Protein AF-A0A971S6S5-F1 (afdb_monomer)

Foldseek 3Di:
DFFWPWDWDADPVQKIKTKTKGALDVVLVRWIKMKIWIAHPVLVVLVVVQQDDDPDDDPRVSQCVRQHRNRPPVVVVVSCVVSVRDTDIDMDTD

Structure (mmCIF, N/CA/C/O backbone):
data_AF-A0A971S6S5-F1
#
_entry.id   AF-A0A971S6S5-F1
#
loop_
_atom_site.group_PDB
_atom_site.id
_atom_site.type_symbol
_atom_site.label_atom_id
_atom_site.label_alt_id
_atom_site.label_comp_id
_atom_site.label_asym_id
_atom_site.label_entity_id
_atom_site.label_seq_id
_atom_site.pdbx_PDB_ins_code
_atom_site.Cartn_x
_atom_site.Cartn_y
_atom_site.Cartn_z
_atom_site.occupancy
_atom_site.B_iso_or_equiv
_atom_site.auth_seq_id
_atom_site.auth_comp_id
_atom_site.auth_asym_id
_atom_site.auth_atom_id
_atom_site.pdbx_PDB_model_num
ATOM 1 N N . MET A 1 1 ? 22.563 -3.520 -8.666 1.00 39.09 1 MET A N 1
ATOM 2 C CA . MET A 1 1 ? 21.333 -4.072 -8.065 1.00 39.09 1 MET A CA 1
ATOM 3 C C . MET A 1 1 ? 20.356 -2.913 -8.023 1.00 39.09 1 MET A C 1
ATOM 5 O O . MET A 1 1 ? 20.667 -1.944 -7.347 1.00 39.09 1 MET A O 1
ATOM 9 N N . TYR A 1 2 ? 19.308 -2.924 -8.850 1.00 47.31 2 TYR A N 1
ATOM 10 C CA . TYR A 1 2 ? 18.308 -1.850 -8.861 1.00 47.31 2 TYR A CA 1
ATOM 11 C C . TYR A 1 2 ? 17.495 -1.949 -7.570 1.00 47.31 2 TYR A C 1
ATOM 13 O O . TYR A 1 2 ? 17.029 -3.040 -7.227 1.00 47.31 2 TYR A O 1
ATOM 21 N N . LYS A 1 3 ? 17.447 -0.851 -6.819 1.00 50.69 3 LYS A N 1
ATOM 22 C CA . LYS A 1 3 ? 16.696 -0.719 -5.575 1.00 50.69 3 LYS A CA 1
ATOM 23 C C . LYS A 1 3 ? 15.393 -0.010 -5.935 1.00 50.69 3 LYS A C 1
ATOM 25 O O . LYS A 1 3 ? 15.452 1.055 -6.529 1.00 50.69 3 LYS A O 1
ATOM 30 N N . CYS A 1 4 ? 14.268 -0.633 -5.612 1.00 65.75 4 CYS A N 1
ATOM 31 C CA . CYS A 1 4 ? 1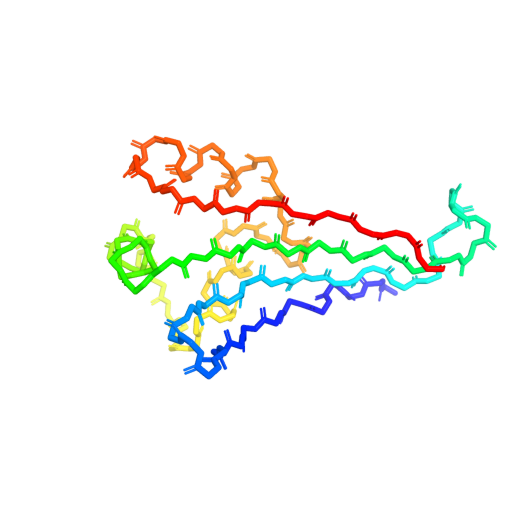2.950 -0.022 -5.708 1.00 65.75 4 CYS A CA 1
ATOM 32 C C . CYS A 1 4 ? 12.845 1.020 -4.587 1.00 65.75 4 CYS A C 1
ATOM 34 O O . CYS A 1 4 ? 12.922 0.659 -3.406 1.00 65.75 4 CYS A O 1
ATOM 36 N N . ASP A 1 5 ? 12.701 2.300 -4.928 1.00 83.50 5 ASP A N 1
ATOM 37 C CA . ASP A 1 5 ? 12.565 3.361 -3.927 1.00 83.50 5 ASP A CA 1
ATOM 38 C C . ASP A 1 5 ? 11.090 3.514 -3.529 1.00 83.50 5 ASP A C 1
ATOM 40 O O . ASP A 1 5 ? 10.347 4.347 -4.045 1.00 83.50 5 ASP A O 1
ATOM 44 N N . LEU A 1 6 ? 10.653 2.659 -2.595 1.00 89.94 6 LEU A N 1
ATOM 45 C CA . LEU A 1 6 ? 9.319 2.726 -1.997 1.00 89.94 6 LEU A CA 1
ATOM 46 C C . LEU A 1 6 ? 9.208 3.952 -1.077 1.00 89.94 6 LEU A C 1
ATOM 48 O O . LEU A 1 6 ? 9.993 4.128 -0.141 1.00 89.94 6 LEU A O 1
ATOM 52 N N . MET A 1 7 ? 8.181 4.763 -1.296 1.00 91.56 7 MET A N 1
ATOM 53 C CA . MET A 1 7 ? 7.932 6.016 -0.597 1.00 91.56 7 MET A CA 1
ATOM 54 C C . MET A 1 7 ? 6.506 6.089 -0.051 1.00 91.56 7 MET A C 1
ATOM 56 O O . MET A 1 7 ? 5.560 5.546 -0.622 1.00 91.56 7 MET A O 1
ATOM 60 N N . ILE A 1 8 ? 6.355 6.790 1.076 1.00 92.81 8 ILE A N 1
ATOM 61 C CA . ILE A 1 8 ? 5.054 7.114 1.661 1.00 92.81 8 ILE A CA 1
ATOM 62 C C . ILE A 1 8 ? 4.978 8.618 1.871 1.00 92.81 8 ILE A C 1
ATOM 64 O O . ILE A 1 8 ? 5.840 9.197 2.532 1.00 92.81 8 ILE A O 1
ATOM 68 N N . SER A 1 9 ? 3.926 9.243 1.355 1.00 94.31 9 SER A N 1
ATOM 69 C CA . SER A 1 9 ? 3.666 10.670 1.542 1.00 94.31 9 SER A CA 1
ATOM 70 C C . SER A 1 9 ? 2.210 10.917 1.925 1.00 94.31 9 SER A C 1
ATOM 72 O O . SER A 1 9 ? 1.321 10.121 1.619 1.00 94.31 9 SER A O 1
ATOM 74 N N . ARG A 1 10 ? 1.96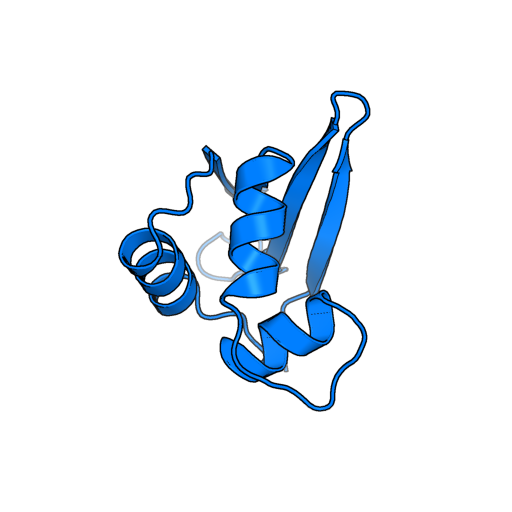4 12.015 2.645 1.00 94.19 10 ARG A N 1
ATOM 75 C CA . ARG A 1 10 ? 0.617 12.487 2.976 1.00 94.19 10 ARG A CA 1
ATOM 76 C C . ARG A 1 10 ? 0.368 13.786 2.227 1.00 94.19 10 ARG A C 1
ATOM 78 O O . ARG A 1 10 ? 1.181 14.703 2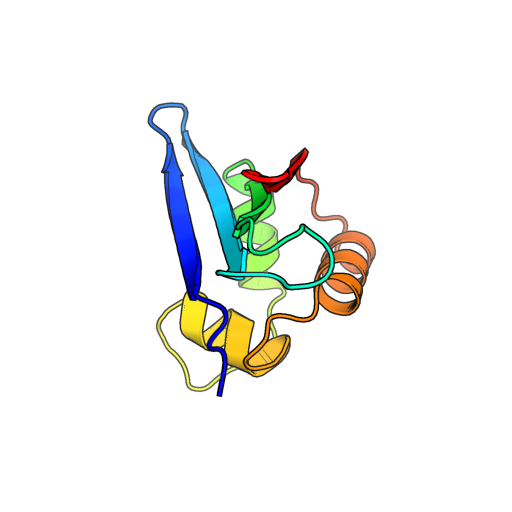.311 1.00 94.19 10 ARG A O 1
ATOM 85 N N . THR A 1 11 ? -0.732 13.847 1.496 1.00 91.69 11 THR A N 1
ATOM 86 C CA . THR A 1 11 ? -1.146 15.031 0.744 1.00 91.69 11 THR A CA 1
ATOM 87 C C . THR A 1 11 ? -1.889 16.016 1.650 1.00 91.69 11 THR A C 1
ATOM 89 O O . THR A 1 11 ? -2.400 15.643 2.709 1.00 91.69 11 THR A O 1
ATOM 92 N N . GLU A 1 12 ? -1.974 17.283 1.236 1.00 91.12 12 GLU A N 1
ATOM 93 C CA . GLU A 1 12 ? -2.679 18.333 1.994 1.00 91.12 12 GLU A CA 1
ATOM 94 C C . GLU A 1 12 ? -4.175 18.038 2.171 1.00 91.12 12 GLU A C 1
ATOM 96 O O . GLU A 1 12 ? -4.759 18.375 3.198 1.00 91.12 12 GLU A O 1
ATOM 101 N N . ASP A 1 13 ? -4.789 17.343 1.210 1.00 91.00 13 ASP A N 1
ATOM 102 C CA . ASP A 1 13 ? -6.185 16.901 1.272 1.00 91.00 13 ASP A CA 1
ATOM 103 C C . ASP A 1 13 ? -6.389 15.620 2.106 1.00 91.00 13 ASP A C 1
ATOM 105 O O . ASP A 1 13 ? -7.473 15.038 2.117 1.00 91.00 13 ASP A O 1
ATOM 109 N N . GLY A 1 14 ? -5.354 15.190 2.835 1.00 91.25 14 GLY A N 1
ATOM 110 C CA . GLY A 1 14 ? -5.432 14.151 3.859 1.00 91.25 14 GLY A CA 1
ATOM 111 C C . GLY A 1 14 ? -5.275 12.721 3.350 1.00 91.25 14 GLY A C 1
ATOM 112 O O . GLY A 1 14 ? -5.337 11.794 4.162 1.00 91.25 14 GLY A O 1
ATOM 113 N N . PHE A 1 15 ? -5.037 12.525 2.053 1.00 96.12 15 PHE A N 1
ATOM 114 C CA . PHE A 1 15 ? -4.778 11.208 1.480 1.00 96.12 15 PHE A CA 1
ATOM 115 C C . PHE A 1 15 ? -3.330 10.773 1.697 1.00 96.12 15 PHE A C 1
ATOM 117 O O . PHE A 1 15 ? -2.431 11.576 1.948 1.00 96.12 15 PHE A O 1
ATOM 124 N N . ILE A 1 16 ? -3.117 9.464 1.625 1.00 97.25 16 ILE A N 1
ATOM 125 C CA . ILE A 1 16 ? -1.818 8.832 1.801 1.00 97.25 16 ILE A CA 1
ATOM 126 C C . ILE A 1 16 ? -1.453 8.147 0.495 1.00 97.25 16 ILE A C 1
ATOM 128 O O . ILE A 1 16 ? -2.240 7.367 -0.042 1.00 97.25 16 ILE A O 1
ATOM 132 N N . HIS A 1 17 ? -0.270 8.448 -0.020 1.00 95.75 17 HIS A N 1
ATOM 133 C CA . HIS A 1 17 ? 0.300 7.790 -1.184 1.00 95.75 17 HIS A CA 1
ATOM 134 C C . HIS A 1 17 ? 1.345 6.787 -0.714 1.00 95.75 17 HIS A C 1
ATOM 136 O O . HIS A 1 17 ? 2.217 7.134 0.078 1.00 95.75 17 HIS A O 1
ATOM 142 N N . ILE A 1 18 ? 1.242 5.558 -1.204 1.00 94.81 18 ILE A N 1
ATOM 143 C CA . ILE A 1 18 ? 2.325 4.579 -1.197 1.00 94.81 18 ILE A CA 1
ATOM 144 C C . ILE A 1 18 ? 2.730 4.438 -2.651 1.00 94.81 18 ILE A C 1
ATOM 146 O O . ILE A 1 18 ? 1.906 4.033 -3.468 1.00 94.81 18 ILE A O 1
ATOM 150 N N . GLY A 1 19 ? 3.951 4.817 -2.981 1.00 91.44 19 GLY A N 1
ATOM 151 C CA . GLY A 1 19 ? 4.437 4.733 -4.347 1.00 91.44 19 GLY A CA 1
ATOM 152 C C . GLY A 1 19 ? 5.826 4.149 -4.409 1.00 91.44 19 GLY A C 1
ATOM 153 O O . GLY A 1 19 ? 6.511 4.084 -3.392 1.00 91.44 19 GLY A O 1
ATOM 154 N N . TYR A 1 20 ? 6.226 3.712 -5.587 1.00 89.25 20 TYR A N 1
ATOM 155 C CA . TYR A 1 20 ? 7.600 3.330 -5.844 1.00 89.25 20 TYR A CA 1
ATOM 156 C C . TYR A 1 20 ? 7.992 3.719 -7.259 1.00 89.25 20 TYR A C 1
ATOM 158 O O . TYR A 1 20 ? 7.136 3.901 -8.127 1.00 89.25 20 TYR A O 1
ATOM 166 N N . GLU A 1 21 ? 9.296 3.843 -7.455 1.00 86.56 21 GLU A N 1
ATOM 167 C CA . GLU A 1 21 ? 9.884 4.237 -8.720 1.00 86.56 21 GLU A CA 1
ATOM 168 C C . GLU A 1 21 ? 10.989 3.253 -9.111 1.00 86.56 21 GLU A C 1
ATOM 170 O O . GLU A 1 21 ? 11.880 2.941 -8.312 1.00 86.56 21 GLU A O 1
ATOM 175 N N . ASP A 1 22 ? 10.908 2.764 -10.347 1.00 83.00 22 ASP A N 1
ATOM 176 C CA . ASP A 1 22 ? 11.964 2.018 -11.017 1.00 83.00 22 ASP A CA 1
ATOM 177 C C . ASP A 1 22 ? 12.614 2.928 -12.061 1.00 83.00 22 ASP A C 1
ATOM 179 O O . ASP A 1 22 ? 11.986 3.329 -13.041 1.00 83.00 22 ASP A O 1
ATOM 183 N N . LEU A 1 23 ? 13.893 3.235 -11.854 1.00 81.38 23 LEU A N 1
ATOM 184 C CA . LEU A 1 23 ? 14.641 4.153 -12.710 1.00 81.38 23 LEU A CA 1
ATOM 185 C C . LEU A 1 23 ? 15.310 3.441 -13.890 1.00 81.38 23 LEU A C 1
ATOM 187 O O . LEU A 1 23 ? 15.839 2.330 -13.744 1.00 81.38 23 LEU A O 1
ATOM 191 N N . ASN A 1 24 ? 15.403 4.135 -15.027 1.00 80.75 24 ASN A N 1
ATOM 192 C CA . ASN A 1 24 ? 16.125 3.692 -16.225 1.00 80.75 24 ASN A CA 1
ATOM 193 C C . ASN A 1 24 ? 15.685 2.298 -16.714 1.00 80.75 24 ASN A C 1
ATOM 195 O O . ASN A 1 24 ? 16.490 1.382 -16.948 1.00 80.75 24 ASN A O 1
ATOM 199 N N . VAL A 1 25 ? 14.374 2.117 -16.843 1.00 80.31 25 VAL A N 1
ATOM 200 C CA . VAL A 1 25 ? 13.766 0.847 -17.224 1.00 80.31 25 VAL A CA 1
ATOM 201 C C . VAL A 1 25 ? 13.958 0.618 -18.723 1.00 80.31 25 VAL A C 1
ATOM 203 O O . VAL A 1 25 ? 13.378 1.285 -19.579 1.00 80.31 25 VAL A O 1
ATOM 206 N N . SER A 1 26 ? 14.778 -0.380 -19.062 1.00 83.31 26 SER A N 1
ATOM 207 C CA . SER A 1 26 ? 15.171 -0.672 -20.452 1.00 83.31 26 SER A CA 1
ATOM 208 C C . SER A 1 26 ? 14.003 -0.924 -21.416 1.00 83.31 26 SER A C 1
ATOM 210 O O . SER A 1 26 ? 14.074 -0.511 -22.572 1.00 83.31 26 SER A O 1
ATOM 212 N N . VAL A 1 27 ? 12.911 -1.554 -20.957 1.00 84.69 27 VAL A N 1
ATOM 213 C CA . VAL A 1 27 ? 11.715 -1.786 -21.791 1.00 84.69 27 VAL A CA 1
ATOM 214 C C . VAL A 1 27 ? 10.990 -0.483 -22.144 1.00 84.69 27 VAL A C 1
ATOM 216 O O . VAL A 1 27 ? 10.326 -0.413 -23.175 1.00 84.69 27 VAL A O 1
ATOM 219 N N . PHE A 1 28 ? 11.191 0.570 -21.350 1.00 81.75 28 PHE A N 1
ATOM 220 C CA . PHE A 1 28 ? 10.696 1.922 -21.598 1.00 81.75 28 PHE A CA 1
ATOM 221 C C . PHE A 1 28 ? 11.768 2.830 -22.219 1.00 81.75 28 PHE A C 1
ATOM 223 O O . PHE A 1 28 ? 11.702 4.046 -22.104 1.00 81.75 28 PHE A O 1
ATOM 230 N N . GLY A 1 29 ? 12.783 2.256 -22.878 1.00 83.56 29 GLY A N 1
ATOM 231 C CA . GLY A 1 29 ? 13.836 3.032 -23.541 1.00 83.56 29 GLY A CA 1
ATOM 232 C C . GLY A 1 29 ? 14.760 3.780 -22.577 1.00 83.56 29 GLY A C 1
ATOM 233 O O . GLY A 1 29 ? 15.419 4.729 -22.994 1.00 83.56 29 GLY A O 1
ATOM 234 N N . GLY A 1 30 ? 14.812 3.351 -21.313 1.00 83.56 30 GLY A N 1
ATOM 235 C 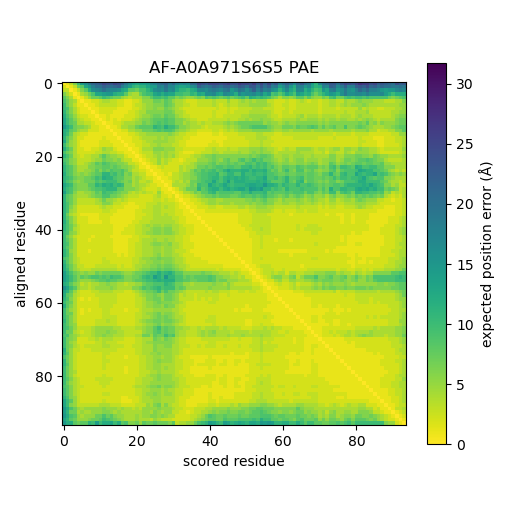CA . GLY A 1 30 ? 15.534 4.046 -20.249 1.00 83.56 30 GLY A CA 1
ATOM 236 C C . GLY A 1 30 ? 14.712 5.120 -19.535 1.00 83.56 30 GLY A C 1
ATOM 237 O O . GLY A 1 30 ? 15.298 5.899 -18.792 1.00 83.56 30 GLY A O 1
ATOM 238 N N . GLY A 1 31 ? 13.394 5.164 -19.757 1.00 82.12 31 GLY A N 1
ATOM 239 C CA . GLY A 1 31 ? 12.465 5.974 -18.969 1.00 82.12 31 GLY A CA 1
ATOM 240 C C . GLY A 1 31 ? 12.234 5.422 -17.563 1.00 82.12 31 GLY A C 1
ATOM 241 O O . GLY A 1 31 ? 12.553 4.260 -17.272 1.00 82.12 31 GLY A O 1
ATOM 242 N N . ASP A 1 32 ? 11.661 6.258 -16.708 1.00 83.94 32 ASP A N 1
ATOM 243 C CA . ASP A 1 32 ? 11.374 5.926 -15.313 1.00 83.94 32 ASP A CA 1
ATOM 244 C C . ASP A 1 32 ? 9.928 5.438 -15.189 1.00 83.94 32 ASP A C 1
ATOM 246 O O . ASP A 1 32 ? 9.028 5.952 -15.853 1.00 83.94 32 ASP A O 1
ATOM 250 N N . TYR A 1 33 ? 9.697 4.412 -14.374 1.00 84.56 33 TYR A N 1
ATOM 251 C CA . TYR A 1 33 ? 8.368 3.861 -14.123 1.00 84.56 33 TYR A CA 1
ATOM 252 C C . TYR A 1 33 ? 7.958 4.138 -12.685 1.00 84.56 33 TYR A C 1
ATOM 254 O O . TYR A 1 33 ? 8.576 3.634 -11.750 1.00 84.56 33 TYR A O 1
ATOM 262 N N . GLU A 1 34 ? 6.893 4.912 -12.520 1.00 88.81 34 GLU A N 1
ATOM 263 C CA . GLU A 1 34 ? 6.355 5.288 -11.218 1.00 88.81 34 GLU A CA 1
ATOM 264 C C . GLU A 1 34 ? 4.981 4.653 -11.011 1.00 88.81 34 GLU A C 1
ATOM 266 O O . GLU A 1 34 ? 4.118 4.688 -11.893 1.00 88.81 34 GLU A O 1
ATOM 271 N N . VAL A 1 35 ? 4.749 4.118 -9.814 1.00 91.81 35 VAL A N 1
ATOM 272 C CA . VAL A 1 35 ? 3.444 3.617 -9.377 1.00 91.81 35 VAL A CA 1
ATOM 273 C C . VAL A 1 35 ? 3.013 4.324 -8.108 1.00 91.81 35 VAL A C 1
ATOM 275 O O . VAL A 1 35 ? 3.806 4.496 -7.187 1.00 91.81 35 VAL A O 1
ATOM 278 N N . ILE A 1 36 ? 1.727 4.676 -8.022 1.00 94.38 36 ILE A N 1
ATOM 279 C CA . ILE A 1 36 ? 1.126 5.296 -6.841 1.00 94.38 36 ILE A CA 1
ATOM 280 C C . ILE A 1 36 ? -0.187 4.601 -6.465 1.00 94.38 36 ILE A C 1
ATOM 282 O O . ILE A 1 36 ? -1.152 4.557 -7.232 1.00 94.38 36 ILE A O 1
ATOM 286 N N . TYR A 1 37 ? -0.257 4.174 -5.208 1.00 96.50 37 TYR A N 1
ATOM 287 C CA . TYR A 1 37 ? -1.451 3.723 -4.507 1.00 96.50 37 TYR A CA 1
ATOM 288 C C . TYR A 1 37 ? -1.920 4.817 -3.544 1.00 96.50 37 TYR A C 1
ATOM 290 O O . TYR A 1 37 ? -1.240 5.147 -2.573 1.00 96.50 37 TYR A O 1
ATOM 298 N N . ARG A 1 38 ? -3.097 5.390 -3.799 1.00 97.19 38 ARG A N 1
ATOM 299 C CA . ARG A 1 38 ? -3.674 6.486 -3.012 1.00 97.19 38 ARG A CA 1
ATOM 300 C C . ARG A 1 38 ? -4.815 6.002 -2.129 1.00 97.19 38 ARG A C 1
ATOM 302 O O . ARG A 1 38 ? -5.867 5.606 -2.633 1.00 97.19 38 ARG A O 1
ATOM 309 N N . PHE A 1 39 ? -4.637 6.129 -0.822 1.00 97.94 39 PHE A N 1
ATOM 310 C CA . PHE A 1 39 ? -5.574 5.723 0.220 1.00 97.94 39 PHE A CA 1
ATOM 311 C C . PHE A 1 39 ? -6.169 6.945 0.915 1.00 97.94 39 PHE A C 1
ATOM 313 O O . PHE A 1 39 ? -5.479 7.942 1.125 1.00 97.94 39 PHE A O 1
ATOM 320 N N . ASP A 1 40 ? -7.438 6.866 1.309 1.00 97.50 40 ASP A N 1
ATOM 321 C CA . ASP A 1 40 ? -7.929 7.731 2.383 1.00 97.50 40 ASP A CA 1
ATOM 322 C C . ASP A 1 40 ? -7.399 7.242 3.744 1.00 97.50 40 ASP A C 1
ATOM 324 O O . ASP A 1 40 ? -6.820 6.158 3.867 1.00 97.50 40 ASP A O 1
ATOM 328 N N . GLU A 1 41 ? -7.604 8.040 4.788 1.00 96.50 41 GLU A N 1
ATOM 329 C CA . GLU A 1 41 ? -7.125 7.719 6.134 1.00 96.50 41 GLU A CA 1
ATOM 330 C C . GLU A 1 41 ? -7.733 6.425 6.700 1.00 96.50 41 GLU A C 1
ATOM 332 O O . GLU A 1 41 ? -7.054 5.681 7.410 1.00 96.50 41 GLU A O 1
ATOM 337 N N . THR A 1 42 ? -8.983 6.108 6.346 1.00 97.44 42 THR A N 1
ATOM 338 C CA . THR A 1 42 ? -9.671 4.901 6.831 1.00 97.44 42 THR A CA 1
ATOM 339 C C . THR A 1 42 ? -9.042 3.643 6.237 1.00 97.44 42 THR A C 1
ATOM 341 O O . THR A 1 42 ? -8.705 2.705 6.962 1.00 97.44 42 THR A O 1
ATOM 344 N N . ASN A 1 43 ? -8.832 3.630 4.924 1.00 98.25 43 ASN A N 1
ATOM 345 C CA . ASN A 1 43 ? -8.236 2.514 4.204 1.00 98.25 43 ASN A CA 1
ATOM 346 C C . ASN A 1 43 ? -6.750 2.364 4.524 1.00 98.25 43 ASN A C 1
ATOM 348 O O . ASN A 1 43 ? -6.276 1.240 4.681 1.00 98.25 43 ASN A O 1
ATOM 352 N N . TYR A 1 44 ? -6.025 3.470 4.704 1.00 97.38 44 TYR A N 1
ATOM 353 C CA . TYR A 1 44 ? -4.632 3.410 5.139 1.00 97.38 44 TYR A CA 1
ATOM 354 C C . TYR A 1 44 ? -4.501 2.843 6.557 1.00 97.38 44 TYR A C 1
ATOM 356 O O . TYR A 1 44 ? -3.658 1.985 6.810 1.00 97.38 44 TYR A O 1
ATOM 364 N N . LYS A 1 45 ? -5.376 3.239 7.487 1.00 96.75 45 LYS A N 1
ATOM 365 C CA . LYS A 1 45 ? -5.405 2.638 8.826 1.00 96.75 45 LYS A CA 1
ATOM 366 C C . LYS A 1 45 ? -5.706 1.137 8.759 1.00 96.75 45 LYS A C 1
ATOM 368 O O . LYS A 1 45 ? -4.985 0.347 9.365 1.00 96.75 45 LYS A O 1
ATOM 373 N N . LYS A 1 46 ? -6.703 0.743 7.960 1.00 97.81 46 LYS A N 1
ATOM 374 C CA . LYS A 1 46 ? -7.061 -0.665 7.732 1.00 97.81 46 LYS A CA 1
ATOM 375 C C . LYS A 1 46 ? -5.887 -1.468 7.163 1.00 97.81 46 LYS A C 1
ATOM 377 O O . LYS A 1 46 ? -5.658 -2.590 7.607 1.00 97.81 46 LYS A O 1
ATOM 382 N N . LEU A 1 47 ? -5.115 -0.889 6.239 1.00 97.44 47 LEU A N 1
ATOM 383 C CA . LEU A 1 47 ? -3.868 -1.471 5.739 1.00 97.44 47 LEU A CA 1
ATOM 384 C C . LEU A 1 47 ? -2.911 -1.768 6.897 1.00 97.44 47 LEU A C 1
ATOM 386 O O . LEU A 1 47 ? -2.555 -2.926 7.101 1.00 97.44 47 LEU A O 1
ATOM 390 N N . LEU A 1 48 ? -2.553 -0.756 7.694 1.00 95.69 48 LEU A N 1
ATOM 391 C CA . LEU A 1 48 ? -1.579 -0.898 8.785 1.00 95.69 48 LEU A CA 1
ATOM 392 C C . LEU A 1 48 ? -1.989 -1.922 9.850 1.00 95.69 48 LEU A C 1
ATOM 394 O O . LEU A 1 48 ? -1.117 -2.606 10.394 1.00 95.69 48 LEU A O 1
ATOM 398 N N . GLU A 1 49 ? -3.286 -2.009 10.145 1.00 95.81 49 GLU A N 1
ATOM 399 C CA . GLU A 1 49 ? -3.863 -2.941 11.122 1.00 95.81 49 GLU A CA 1
ATOM 400 C C . GLU A 1 49 ? -3.845 -4.398 10.644 1.00 95.81 49 GLU A C 1
ATOM 402 O O . GLU A 1 49 ? -3.736 -5.304 11.468 1.00 95.81 49 GLU A O 1
ATOM 407 N N . ASN A 1 50 ? -3.934 -4.631 9.331 1.00 96.81 50 ASN A N 1
ATOM 408 C CA . ASN A 1 50 ? -3.937 -5.978 8.755 1.00 96.81 50 ASN A CA 1
ATOM 409 C C . ASN A 1 50 ? -2.542 -6.464 8.336 1.00 96.81 50 ASN A C 1
ATOM 411 O O . ASN A 1 50 ? -2.388 -7.648 8.031 1.00 96.81 50 ASN A O 1
ATOM 415 N N . LEU A 1 51 ? -1.529 -5.587 8.302 1.00 95.62 51 LEU A N 1
ATOM 416 C CA . LEU A 1 51 ? -0.159 -6.004 8.005 1.00 95.62 51 LEU A CA 1
ATOM 417 C C . LEU A 1 51 ? 0.307 -7.058 9.029 1.00 95.62 51 LEU A C 1
ATOM 419 O O . LEU A 1 51 ? 0.117 -6.862 10.236 1.00 95.62 51 LEU A O 1
ATOM 423 N N . PRO A 1 52 ? 0.967 -8.142 8.581 1.00 93.19 52 PRO A N 1
ATOM 424 C CA . PRO A 1 52 ? 1.629 -9.089 9.466 1.00 93.19 52 PRO A CA 1
ATOM 425 C C . PRO A 1 52 ? 2.516 -8.414 10.518 1.00 93.19 52 PRO A C 1
ATOM 427 O O . PRO A 1 52 ? 3.051 -7.318 10.321 1.00 93.19 52 PRO A O 1
ATOM 430 N N . LYS A 1 53 ? 2.694 -9.093 11.656 1.00 90.69 53 LYS A N 1
ATOM 431 C CA . LYS A 1 53 ? 3.647 -8.649 12.677 1.00 90.69 53 LYS A CA 1
ATOM 432 C C . LYS A 1 53 ? 5.057 -8.677 12.094 1.00 90.69 53 LYS A C 1
ATOM 434 O O . LYS A 1 53 ? 5.460 -9.659 11.485 1.00 90.69 53 LYS A O 1
ATOM 439 N N . THR A 1 54 ? 5.792 -7.608 12.343 1.00 90.62 54 THR A N 1
ATOM 440 C CA . THR A 1 54 ? 7.146 -7.368 11.843 1.00 90.62 54 THR A CA 1
ATOM 441 C C . THR A 1 54 ? 7.962 -6.732 12.962 1.00 90.62 54 THR A C 1
ATOM 443 O O . THR A 1 54 ? 7.410 -6.120 13.882 1.00 90.62 54 THR A O 1
ATOM 446 N N . THR A 1 55 ? 9.279 -6.913 12.906 1.00 87.50 55 THR A N 1
ATOM 447 C CA . THR A 1 55 ? 10.221 -6.263 13.830 1.00 87.50 55 THR A CA 1
ATOM 448 C C . THR A 1 55 ? 10.522 -4.812 13.445 1.00 87.50 55 THR A C 1
ATOM 450 O O . THR A 1 55 ? 11.133 -4.083 14.226 1.00 87.50 55 THR A O 1
ATOM 453 N N . LYS A 1 56 ? 10.094 -4.377 12.254 1.00 90.06 56 LYS A N 1
ATOM 454 C CA . LYS A 1 56 ? 10.326 -3.036 11.720 1.00 90.06 56 LYS A CA 1
ATOM 455 C C . LYS A 1 56 ? 9.300 -2.051 12.262 1.00 90.06 56 LYS A C 1
ATOM 457 O O . LYS A 1 56 ? 8.109 -2.340 12.370 1.00 90.06 56 LYS A O 1
ATOM 462 N N . THR A 1 57 ? 9.774 -0.852 12.568 1.00 87.44 57 THR A N 1
ATOM 463 C CA . THR A 1 57 ? 8.959 0.247 13.097 1.00 87.44 57 THR A CA 1
ATOM 464 C C . THR A 1 57 ? 8.429 1.153 11.988 1.00 87.44 57 THR A C 1
ATOM 466 O O . THR A 1 57 ? 7.285 1.598 12.058 1.00 87.44 57 THR A O 1
ATOM 469 N N . HIS A 1 58 ? 9.228 1.409 10.949 1.00 90.88 58 HIS A N 1
ATOM 470 C CA . HIS A 1 58 ? 8.857 2.284 9.839 1.00 90.88 58 HIS A CA 1
ATOM 471 C C . HIS A 1 58 ? 7.982 1.557 8.821 1.00 90.88 58 HIS A C 1
ATOM 473 O O . HIS A 1 58 ? 8.322 0.468 8.372 1.00 90.88 58 HIS A O 1
ATOM 479 N N . THR A 1 59 ? 6.864 2.170 8.420 1.00 91.56 59 THR A N 1
ATOM 480 C CA . THR A 1 59 ? 5.900 1.539 7.505 1.00 91.56 59 THR A CA 1
ATOM 481 C C . THR A 1 59 ? 6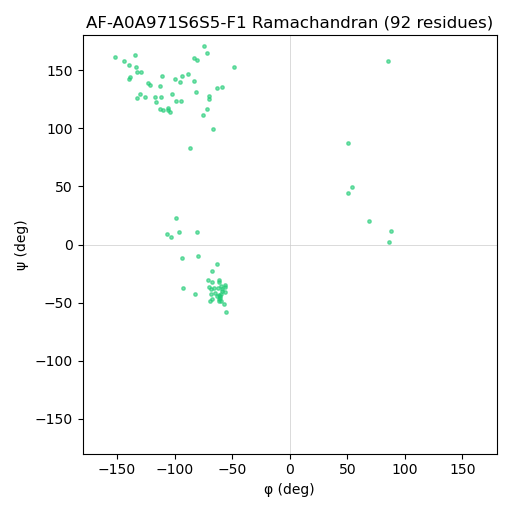.529 1.090 6.187 1.00 91.56 59 THR A C 1
ATOM 483 O O . THR A 1 59 ? 6.220 -0.007 5.742 1.00 91.56 59 THR A O 1
ATOM 486 N N . VAL A 1 60 ? 7.432 1.878 5.594 1.00 92.38 60 VAL A N 1
ATOM 487 C CA . VAL A 1 60 ? 8.151 1.491 4.364 1.00 92.38 60 VAL A CA 1
ATOM 488 C C . VAL A 1 60 ? 8.904 0.175 4.565 1.00 92.38 60 VAL A C 1
ATOM 490 O O . VAL A 1 60 ? 8.691 -0.771 3.816 1.00 92.38 60 VAL A O 1
ATOM 493 N N . ASP A 1 61 ? 9.703 0.070 5.627 1.00 92.00 61 ASP A N 1
ATOM 494 C CA . ASP A 1 61 ? 10.467 -1.146 5.926 1.00 92.00 61 ASP A CA 1
ATOM 495 C C . ASP A 1 61 ? 9.557 -2.348 6.195 1.00 92.00 61 ASP A C 1
ATOM 497 O O . ASP A 1 61 ? 9.865 -3.466 5.791 1.00 92.00 61 ASP A O 1
ATOM 501 N N . ARG A 1 62 ? 8.419 -2.119 6.864 1.00 94.25 62 ARG A N 1
ATOM 502 C CA . ARG A 1 62 ? 7.405 -3.157 7.098 1.00 94.25 62 ARG A CA 1
ATOM 503 C C . ARG A 1 62 ? 6.846 -3.676 5.775 1.00 94.25 62 ARG A C 1
ATOM 505 O O . ARG A 1 62 ? 6.7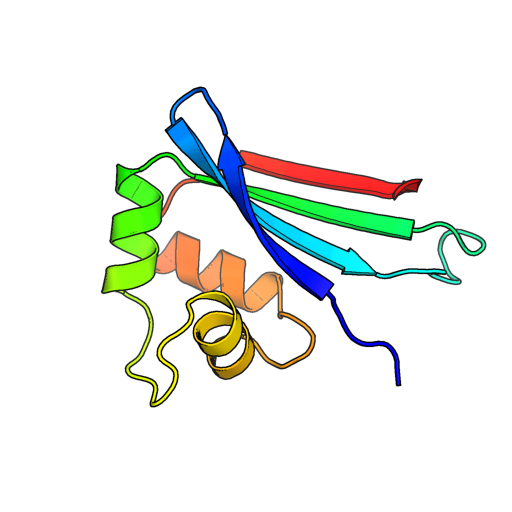38 -4.884 5.593 1.00 94.25 62 ARG A O 1
ATOM 512 N N . LEU A 1 63 ? 6.495 -2.772 4.861 1.00 93.94 63 LEU A N 1
ATOM 513 C CA . LEU A 1 63 ? 5.976 -3.124 3.541 1.00 93.94 63 LEU A CA 1
ATOM 514 C C . LEU A 1 63 ? 7.016 -3.894 2.722 1.00 93.94 63 LEU A C 1
ATOM 516 O O . LEU A 1 63 ? 6.672 -4.919 2.150 1.00 93.94 63 LEU A O 1
ATOM 520 N N . LEU A 1 64 ? 8.279 -3.464 2.723 1.00 92.56 64 LEU A N 1
ATOM 521 C CA . LEU A 1 64 ? 9.356 -4.170 2.021 1.00 92.56 64 LEU A CA 1
ATOM 522 C C . LEU A 1 64 ? 9.681 -5.539 2.642 1.00 92.56 64 LEU A C 1
ATOM 524 O O . LEU A 1 64 ? 10.035 -6.467 1.925 1.00 92.56 64 LEU A O 1
ATOM 528 N N . GLU A 1 65 ? 9.536 -5.712 3.959 1.00 92.88 65 GLU A N 1
ATOM 529 C CA . GLU A 1 65 ? 9.686 -7.033 4.591 1.00 92.88 65 GLU A CA 1
ATOM 530 C C . GLU A 1 65 ? 8.555 -7.991 4.187 1.00 92.88 65 GLU A C 1
ATOM 532 O O . GLU A 1 65 ? 8.797 -9.177 3.972 1.00 92.88 65 GLU A O 1
ATOM 537 N N . ILE A 1 66 ? 7.325 -7.484 4.077 1.00 93.81 66 ILE A N 1
ATOM 538 C CA . ILE A 1 66 ? 6.132 -8.298 3.800 1.00 93.81 66 ILE A CA 1
ATOM 539 C C . ILE A 1 66 ? 5.978 -8.595 2.303 1.00 93.81 66 ILE A C 1
ATOM 541 O O . ILE A 1 66 ? 5.648 -9.720 1.938 1.00 93.81 66 ILE A O 1
ATOM 545 N N . PHE A 1 67 ? 6.213 -7.600 1.448 1.00 93.12 67 PHE A N 1
ATOM 546 C CA . PHE A 1 67 ? 5.997 -7.665 -0.003 1.00 93.12 67 PHE A CA 1
ATOM 547 C C . PHE A 1 67 ? 7.313 -7.746 -0.794 1.00 93.12 67 PHE A C 1
ATOM 549 O O . PHE A 1 67 ? 7.315 -7.663 -2.017 1.00 93.12 67 PHE A O 1
ATOM 556 N N . GLY A 1 68 ? 8.443 -7.931 -0.111 1.00 90.81 68 GLY A N 1
ATOM 557 C CA . GLY A 1 68 ? 9.762 -8.079 -0.719 1.00 90.81 68 GLY A CA 1
ATOM 558 C C . GLY A 1 68 ? 10.468 -6.751 -1.010 1.00 90.81 68 GLY A C 1
ATOM 559 O O . GLY A 1 68 ? 9.855 -5.699 -1.171 1.00 90.81 68 GLY A O 1
ATOM 560 N N . GLU A 1 69 ? 11.798 -6.811 -1.130 1.00 86.62 69 GLU A N 1
ATOM 561 C CA . GLU A 1 69 ? 12.667 -5.634 -1.327 1.00 86.62 69 GLU A CA 1
ATOM 562 C C . GLU A 1 69 ? 12.412 -4.876 -2.640 1.00 86.62 69 GLU A C 1
ATOM 564 O O . GLU A 1 69 ? 12.857 -3.741 -2.797 1.00 86.62 69 GLU A O 1
ATOM 569 N N . ARG A 1 70 ? 11.717 -5.510 -3.591 1.00 84.44 70 ARG A N 1
ATOM 570 C CA . ARG A 1 70 ? 11.284 -4.910 -4.861 1.00 84.44 70 ARG A CA 1
ATOM 571 C C . ARG A 1 70 ? 9.802 -4.544 -4.895 1.00 84.44 70 ARG A C 1
ATOM 573 O O . ARG A 1 70 ? 9.325 -4.182 -5.955 1.00 84.44 70 ARG A O 1
ATOM 580 N N . PHE A 1 71 ? 9.111 -4.671 -3.763 1.00 89.88 71 PHE A N 1
ATOM 581 C CA . PHE A 1 71 ? 7.685 -4.416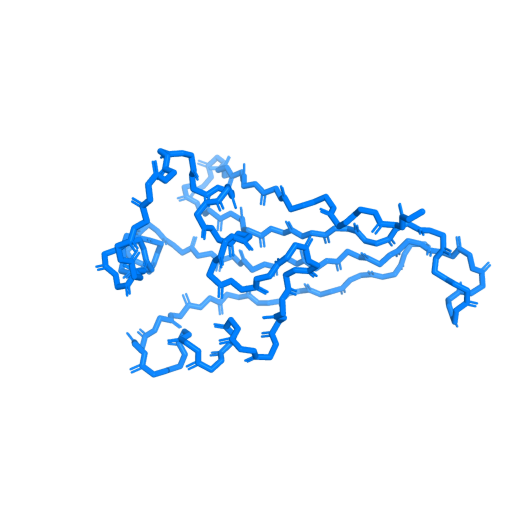 -3.613 1.00 89.88 71 PHE A CA 1
ATOM 582 C C . PHE A 1 71 ? 6.822 -5.144 -4.661 1.00 89.88 71 PHE A C 1
ATOM 584 O O . PHE A 1 71 ? 6.492 -4.616 -5.717 1.00 89.88 71 PHE A O 1
ATOM 591 N N . ASP A 1 72 ? 6.443 -6.383 -4.357 1.00 91.75 72 AS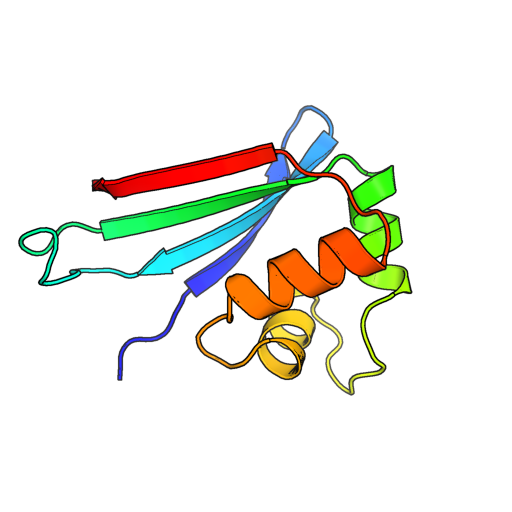P A N 1
ATOM 592 C CA . ASP A 1 72 ? 5.560 -7.189 -5.198 1.00 91.75 72 ASP A CA 1
ATOM 593 C C . ASP A 1 72 ? 4.149 -6.579 -5.247 1.00 91.75 72 ASP A C 1
ATOM 595 O O . ASP A 1 72 ? 3.329 -6.740 -4.336 1.00 91.75 72 ASP A O 1
ATOM 599 N N . GLU A 1 73 ? 3.875 -5.854 -6.331 1.00 91.25 73 GLU A N 1
ATOM 600 C CA . GLU A 1 73 ? 2.585 -5.217 -6.572 1.00 91.25 73 GLU A CA 1
ATOM 601 C C . GLU A 1 73 ? 1.426 -6.210 -6.608 1.00 91.25 73 GLU A C 1
ATOM 603 O O . GLU A 1 73 ? 0.328 -5.899 -6.146 1.00 91.25 73 GLU A O 1
ATOM 608 N N . GLU A 1 74 ? 1.631 -7.396 -7.180 1.00 93.62 74 GLU A N 1
ATOM 609 C CA . GLU A 1 74 ? 0.558 -8.369 -7.341 1.00 93.62 74 GLU A CA 1
ATOM 610 C C . GLU A 1 74 ? 0.116 -8.885 -5.969 1.00 93.62 74 GLU A C 1
ATOM 612 O O . GLU A 1 74 ? -1.079 -8.873 -5.648 1.00 93.62 74 GLU A O 1
ATOM 617 N N . GLU A 1 75 ? 1.079 -9.254 -5.124 1.00 95.50 75 GLU A N 1
ATOM 618 C CA . GLU A 1 75 ? 0.815 -9.689 -3.753 1.00 95.50 75 GLU A CA 1
ATOM 619 C C . GLU A 1 75 ? 0.256 -8.553 -2.885 1.00 95.50 75 GLU A C 1
ATOM 621 O O . GLU A 1 75 ? -0.682 -8.772 -2.109 1.00 95.50 75 GLU A O 1
ATOM 626 N N . PHE A 1 76 ? 0.735 -7.318 -3.062 1.00 95.88 76 PHE A N 1
ATOM 627 C CA . PHE A 1 76 ? 0.177 -6.149 -2.378 1.00 95.88 76 PHE A CA 1
ATOM 628 C C . PHE A 1 76 ? -1.295 -5.901 -2.742 1.00 95.88 76 PHE A C 1
ATOM 630 O O . PHE A 1 76 ? -2.135 -5.652 -1.866 1.00 95.88 76 PHE A O 1
ATOM 637 N N . ARG A 1 77 ? -1.647 -6.009 -4.028 1.00 96.00 77 ARG A N 1
ATOM 638 C CA . ARG A 1 77 ? -3.024 -5.822 -4.508 1.00 96.00 77 ARG A CA 1
ATOM 639 C C . ARG A 1 77 ? -3.950 -6.937 -4.029 1.00 96.00 77 ARG A C 1
ATOM 641 O O . ARG A 1 77 ? -5.044 -6.634 -3.549 1.00 96.00 77 ARG A O 1
ATOM 648 N N . LYS A 1 78 ? -3.501 -8.197 -4.076 1.00 97.81 78 LYS A N 1
ATOM 649 C CA . LYS A 1 78 ? -4.237 -9.343 -3.506 1.00 97.81 78 LYS A CA 1
ATOM 650 C C . LYS A 1 78 ? -4.469 -9.169 -2.008 1.00 97.81 78 LYS A C 1
ATOM 652 O O . LYS A 1 78 ? -5.567 -9.434 -1.519 1.00 97.81 78 LYS A O 1
ATOM 657 N N . PHE A 1 79 ? -3.458 -8.699 -1.276 1.00 97.81 79 PHE A N 1
ATOM 658 C CA . PHE A 1 79 ? -3.589 -8.379 0.142 1.00 97.81 79 PHE A CA 1
ATOM 659 C C . PHE A 1 79 ? -4.661 -7.306 0.369 1.00 97.81 79 PHE A C 1
ATOM 661 O O . PHE A 1 79 ? -5.559 -7.498 1.192 1.00 97.81 79 PHE A O 1
ATOM 668 N N . CYS A 1 80 ? -4.624 -6.209 -0.390 1.00 98.00 80 CYS A N 1
ATOM 669 C CA . CYS A 1 80 ? -5.625 -5.153 -0.269 1.00 98.00 80 CYS A CA 1
ATOM 670 C C . CYS A 1 80 ? -7.041 -5.663 -0.569 1.00 98.00 80 CYS A C 1
ATOM 672 O O . CYS A 1 80 ? -7.962 -5.379 0.194 1.00 98.00 80 CYS A O 1
ATOM 674 N N . GLU A 1 81 ? -7.221 -6.457 -1.625 1.00 97.94 81 GLU A N 1
ATOM 675 C CA . GLU A 1 81 ? -8.515 -7.049 -1.975 1.00 97.94 81 GLU A CA 1
ATOM 676 C C . GLU A 1 81 ? -9.038 -7.975 -0.871 1.00 97.94 81 GLU A C 1
A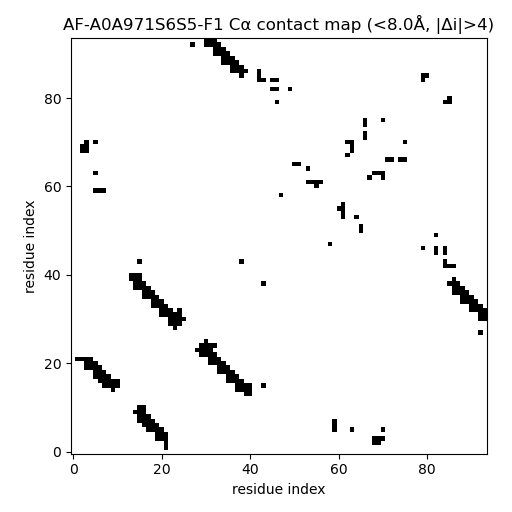TOM 678 O O . GLU A 1 81 ? -10.171 -7.813 -0.411 1.00 97.94 81 GLU A O 1
ATOM 683 N N . LYS A 1 82 ? -8.191 -8.887 -0.379 1.00 98.19 82 LYS A N 1
ATOM 684 C CA . LYS A 1 82 ? -8.524 -9.831 0.699 1.00 98.19 82 LYS A CA 1
ATOM 685 C C . LYS A 1 82 ? -9.009 -9.128 1.967 1.00 98.19 82 LYS A C 1
ATOM 687 O O . LYS A 1 82 ? -9.888 -9.643 2.656 1.00 98.19 82 LYS A O 1
ATOM 692 N N . HIS A 1 83 ? -8.428 -7.975 2.283 1.00 97.81 83 HIS A N 1
ATOM 693 C CA . HIS A 1 83 ? -8.776 -7.187 3.463 1.00 97.81 83 HIS A CA 1
ATOM 694 C C . HIS A 1 83 ? -9.778 -6.066 3.158 1.00 97.81 83 HIS A C 1
ATOM 696 O O . HIS A 1 83 ? -10.033 -5.230 4.023 1.00 97.81 83 HIS A O 1
ATOM 702 N N . ASP A 1 84 ? -10.384 -6.049 1.965 1.00 97.88 84 ASP A N 1
ATOM 703 C CA . ASP A 1 84 ? -11.347 -5.037 1.524 1.00 97.88 84 ASP A CA 1
ATOM 704 C C . ASP A 1 84 ? -10.817 -3.600 1.731 1.00 97.88 84 ASP A C 1
ATOM 706 O O . ASP A 1 84 ? -11.485 -2.725 2.282 1.00 97.88 84 ASP A O 1
ATOM 710 N N . ILE A 1 85 ? -9.557 -3.379 1.364 1.00 98.31 85 ILE A N 1
ATOM 711 C CA . ILE A 1 85 ? -8.873 -2.085 1.408 1.00 98.31 85 ILE A CA 1
ATOM 712 C C . ILE A 1 85 ? -9.005 -1.449 0.029 1.00 98.31 85 ILE A C 1
ATOM 714 O O . ILE A 1 85 ? -8.617 -2.031 -0.986 1.00 98.31 85 ILE A O 1
ATOM 718 N N . LYS A 1 86 ? -9.568 -0.245 -0.013 1.00 97.94 86 LYS A N 1
ATOM 719 C CA . LYS A 1 86 ? -9.783 0.517 -1.243 1.00 97.94 86 LYS A CA 1
ATOM 720 C C . LYS A 1 86 ? -8.697 1.569 -1.419 1.00 97.94 86 LYS A C 1
ATOM 722 O O . LYS A 1 86 ? -8.263 2.212 -0.466 1.00 97.94 86 LYS A O 1
ATOM 727 N N . TYR A 1 87 ? -8.296 1.762 -2.666 1.00 97.81 87 TYR A N 1
ATOM 728 C CA . TYR A 1 87 ? -7.324 2.764 -3.077 1.00 97.81 87 TYR A CA 1
ATOM 729 C C . TYR A 1 87 ? -7.602 3.192 -4.516 1.00 97.81 87 TYR A C 1
ATOM 731 O O . TYR A 1 87 ? -8.282 2.492 -5.270 1.00 97.81 87 TYR A O 1
ATOM 739 N N . LYS A 1 88 ? -7.067 4.349 -4.902 1.00 96.88 88 LYS A N 1
ATOM 740 C CA . LYS A 1 88 ? -6.899 4.715 -6.313 1.00 96.88 88 LYS A CA 1
ATOM 741 C C . LYS A 1 88 ? -5.499 4.312 -6.762 1.00 96.88 88 LYS A C 1
ATOM 743 O O . LYS A 1 88 ? -4.567 4.389 -5.967 1.00 96.88 88 LYS A O 1
ATOM 748 N N . PHE A 1 89 ? -5.373 3.883 -8.008 1.00 94.31 89 PHE A N 1
ATOM 749 C CA . PHE A 1 89 ? -4.128 3.392 -8.589 1.00 94.31 89 PHE A CA 1
ATOM 750 C C . PHE A 1 89 ? -3.756 4.224 -9.808 1.00 94.31 89 PHE A C 1
ATOM 752 O O . PHE A 1 89 ? -4.623 4.507 -10.638 1.00 94.31 89 PHE A O 1
ATOM 759 N N . TRP A 1 90 ? -2.478 4.565 -9.911 1.00 91.75 90 TRP A N 1
ATOM 760 C CA . TRP A 1 90 ? -1.895 5.267 -11.046 1.00 91.75 90 TRP A CA 1
ATOM 761 C C . TRP A 1 90 ? -0.535 4.653 -11.346 1.00 91.75 90 TRP A C 1
ATOM 763 O O . TRP A 1 90 ? 0.199 4.319 -10.417 1.00 91.75 90 TRP A O 1
ATOM 773 N N . ASN A 1 91 ? -0.193 4.553 -12.623 1.00 89.62 91 ASN A N 1
ATOM 774 C CA . ASN A 1 91 ? 1.172 4.317 -13.056 1.00 89.62 91 ASN A CA 1
ATOM 775 C C . ASN A 1 91 ? 1.540 5.292 -14.176 1.00 89.62 91 ASN A C 1
ATOM 777 O O . ASN A 1 91 ? 0.676 5.742 -14.934 1.00 89.62 91 ASN A O 1
ATOM 781 N N . MET A 1 92 ? 2.810 5.668 -14.231 1.00 86.94 92 MET A N 1
ATOM 782 C CA . MET A 1 92 ? 3.339 6.645 -15.175 1.00 86.94 92 MET A CA 1
ATOM 783 C C . MET A 1 92 ? 4.684 6.150 -15.696 1.00 86.94 92 MET A C 1
ATOM 785 O O . MET A 1 92 ? 5.438 5.506 -14.972 1.00 86.94 92 MET A O 1
ATOM 789 N N . VAL A 1 93 ? 4.950 6.427 -16.970 1.00 83.38 93 VAL A N 1
ATOM 790 C CA . VAL A 1 93 ? 6.269 6.262 -17.580 1.00 83.38 93 VAL A CA 1
ATOM 791 C C . VAL A 1 93 ? 6.725 7.656 -17.983 1.00 83.38 93 VAL A C 1
ATOM 793 O O . VAL A 1 93 ? 5.992 8.325 -18.721 1.00 83.38 93 VAL A O 1
ATOM 796 N N . HIS A 1 94 ? 7.881 8.082 -17.480 1.00 78.31 94 HIS A N 1
ATOM 797 C CA . HIS A 1 94 ? 8.492 9.382 -17.772 1.00 78.31 94 HIS A CA 1
ATOM 798 C C . HIS A 1 94 ? 9.637 9.245 -18.775 1.00 78.31 94 HIS A C 1
ATOM 800 O O . HIS A 1 94 ? 10.379 8.237 -18.700 1.00 78.31 94 HIS A O 1
#

Mean predicted aligned error: 4.34 Å

pLDDT: mean 90.12, std 9.99, range [39.09, 98.31]

Sequence (94 aa):
MYKCDLMISRTEDGFIHIGYEDLNVSVFGGGDYEVIYRFDETNYKKLLENLPKTTKTHTVDRLLEIFGERFDEEEFRKFCEKHDIKYKFWNMVH

Solvent-accessible surface area (backbone atoms only — not comparable to full-atom values): 5396 Å² total; per-residue (Å²): 132,93,71,48,53,66,46,76,49,74,50,95,90,58,34,37,37,46,31,35,40,44,74,57,33,67,94,60,78,46,22,33,41,38,38,39,40,38,18,49,62,67,33,46,50,52,48,66,72,68,51,77,92,64,93,54,85,52,67,64,59,39,47,30,70,74,39,35,75,70,53,42,61,68,62,49,49,53,50,30,57,77,67,72,44,62,66,49,80,50,73,49,78,88

Radius of gyration: 13.54 Å; Cα contacts (8 Å, |Δi|>4): 146; chains: 1; bounding box: 33×28×37 Å

Secondary structure (DSSP, 8-state):
-PPP--EEEE-TTS-EEEEEEEEEEGGGTTEEEEEEEEE-HHHHHHHHHHSPP-S--SHHHHHHHHHTTTT-HHHHHHHHHHTT---EEEEEE-

Nearest PDB structures (foldseek):
  8g8x-assembly1_A  TM=2.596E-01  e=9.643E+00  Homo sapiens